Protein AF-A0A969Z6H2-F1 (afdb_monomer_lite)

Foldseek 3Di:
DDDVVVVLVVLCVVVPQPDDDDDLDDDDDDDPVVVVVSVVVVVVCLVPQQADEDEQQADPPPRNPPVVVVVLVVCLQVPRYAAAYAPPHPPCVVSQVSNCVRPVDGHDNDSSVSSVVNSVSSVVSVVVVVVVVVVVVVVVVVVVVVVD

pLDDT: mean 89.13, std 12.98, range [41.94, 98.69]

Structure (mmCIF, N/CA/C/O backbone):
data_AF-A0A969Z6H2-F1
#
_entry.id   AF-A0A969Z6H2-F1
#
loop_
_atom_site.group_PDB
_atom_site.id
_atom_site.type_symbol
_atom_site.label_atom_id
_atom_site.label_alt_id
_atom_site.label_comp_id
_atom_site.label_asym_id
_atom_site.label_entity_id
_atom_site.label_seq_id
_atom_site.pdbx_PDB_ins_code
_atom_site.Cartn_x
_atom_site.Cartn_y
_atom_site.Cartn_z
_atom_site.occupancy
_atom_site.B_iso_or_equiv
_atom_site.auth_seq_id
_atom_site.auth_comp_id
_atom_site.auth_asym_id
_atom_site.auth_atom_id
_atom_site.pdbx_PDB_model_num
ATOM 1 N N . MET A 1 1 ? 0.992 -15.837 -14.948 1.00 41.94 1 MET A N 1
ATOM 2 C CA . MET A 1 1 ? 1.528 -15.599 -13.588 1.00 41.94 1 MET A CA 1
ATOM 3 C C . MET A 1 1 ? 0.350 -15.176 -12.722 1.00 41.94 1 ME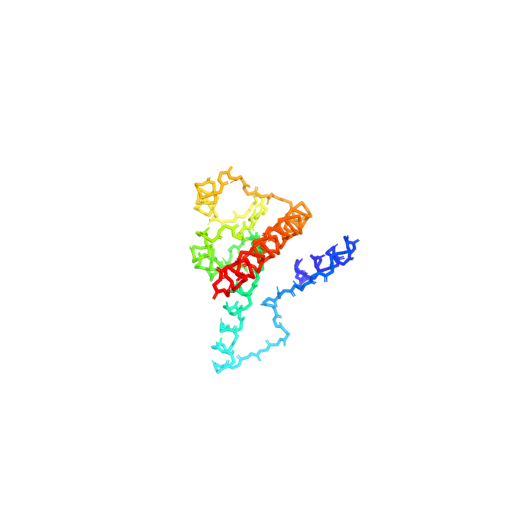T A C 1
ATOM 5 O O . MET A 1 1 ? -0.376 -14.295 -13.160 1.00 41.94 1 MET A O 1
ATOM 9 N N . LYS A 1 2 ? 0.072 -15.843 -11.593 1.00 59.84 2 LYS A N 1
ATOM 10 C CA . LYS A 1 2 ? -1.061 -15.475 -10.720 1.00 59.84 2 LYS A CA 1
ATOM 11 C C . LYS A 1 2 ? -0.660 -14.209 -9.951 1.00 59.84 2 LYS A C 1
ATOM 13 O O . LYS A 1 2 ? 0.431 -14.182 -9.387 1.00 59.84 2 LYS A O 1
ATOM 18 N N . SER A 1 3 ? -1.478 -13.157 -9.992 1.00 81.94 3 SER A N 1
ATOM 19 C CA . SER A 1 3 ? -1.190 -11.924 -9.250 1.00 81.94 3 SER A CA 1
ATOM 20 C C . SER A 1 3 ? -1.160 -12.206 -7.746 1.00 81.94 3 SER A C 1
ATOM 22 O O . SER A 1 3 ? -2.042 -12.897 -7.229 1.00 81.94 3 SER A O 1
ATOM 24 N N . TRP A 1 4 ? -0.185 -11.632 -7.032 1.00 88.25 4 TRP A N 1
ATOM 25 C CA . TRP A 1 4 ? -0.124 -11.669 -5.564 1.00 88.25 4 TRP A CA 1
ATOM 26 C C . TRP A 1 4 ? -1.386 -11.070 -4.924 1.00 88.25 4 TRP A C 1
ATOM 28 O O . TRP A 1 4 ? -1.723 -11.401 -3.789 1.00 88.25 4 TRP A O 1
ATOM 38 N N . ARG A 1 5 ? -2.124 -10.226 -5.660 1.00 89.06 5 ARG A N 1
ATOM 39 C CA . ARG A 1 5 ? -3.388 -9.643 -5.204 1.00 89.06 5 ARG A CA 1
ATOM 40 C C . ARG A 1 5 ? -4.482 -10.698 -5.046 1.00 89.06 5 ARG A C 1
ATOM 42 O O . ARG A 1 5 ? -5.230 -10.632 -4.079 1.00 89.06 5 ARG A O 1
ATOM 49 N N . ILE A 1 6 ? -4.535 -11.717 -5.909 1.00 88.62 6 ILE A N 1
ATOM 50 C CA . ILE A 1 6 ? -5.509 -12.816 -5.772 1.00 88.62 6 ILE A CA 1
ATOM 51 C C . ILE A 1 6 ? -5.240 -13.603 -4.485 1.00 88.62 6 ILE A C 1
ATOM 53 O O . ILE A 1 6 ? -6.160 -13.873 -3.715 1.00 88.62 6 ILE A O 1
ATOM 57 N N . GLU A 1 7 ? -3.971 -13.924 -4.225 1.00 90.31 7 GLU A N 1
ATOM 58 C CA . GLU A 1 7 ? -3.564 -14.574 -2.977 1.00 90.31 7 GLU A CA 1
ATOM 59 C C . GLU A 1 7 ? -3.904 -13.703 -1.754 1.00 90.31 7 GLU A C 1
ATOM 61 O O . GLU A 1 7 ? -4.437 -14.203 -0.762 1.00 90.31 7 GLU A O 1
ATOM 66 N N . ALA A 1 8 ? -3.661 -12.393 -1.834 1.00 93.38 8 ALA A N 1
ATOM 67 C CA . ALA A 1 8 ? -4.009 -11.456 -0.772 1.00 93.38 8 ALA A CA 1
ATOM 68 C C . ALA A 1 8 ? -5.519 -11.442 -0.479 1.00 93.38 8 ALA A C 1
ATOM 70 O O . ALA A 1 8 ? -5.906 -11.530 0.685 1.00 93.38 8 ALA A O 1
ATOM 71 N N . ILE A 1 9 ? -6.379 -11.416 -1.504 1.00 92.12 9 ILE A N 1
ATOM 72 C CA . ILE A 1 9 ? -7.843 -11.483 -1.338 1.00 92.12 9 ILE A CA 1
ATOM 73 C C . ILE A 1 9 ? -8.254 -12.774 -0.629 1.00 92.12 9 ILE A C 1
ATOM 75 O O . ILE A 1 9 ? -9.063 -12.739 0.299 1.00 92.12 9 ILE A O 1
ATOM 79 N N . GLU A 1 10 ? -7.715 -13.921 -1.054 1.00 92.75 10 GLU A N 1
ATOM 80 C CA . GLU A 1 10 ? -8.011 -15.215 -0.431 1.00 92.75 10 GLU A CA 1
ATOM 81 C C . GLU A 1 10 ? -7.641 -15.205 1.062 1.00 92.75 10 GLU A C 1
ATOM 83 O O . GLU A 1 10 ? -8.393 -15.718 1.893 1.00 92.75 10 GLU A O 1
ATOM 88 N N . LYS A 1 11 ? -6.513 -14.583 1.426 1.00 94.12 11 LYS A N 1
ATOM 89 C CA . LYS A 1 11 ? -6.074 -14.444 2.823 1.00 94.12 11 LYS A CA 1
ATOM 90 C C . LYS A 1 11 ? -6.947 -13.476 3.619 1.00 94.12 11 LYS A C 1
ATOM 92 O O . LYS A 1 11 ? -7.354 -13.828 4.720 1.00 94.12 11 LYS A O 1
ATOM 97 N N . ILE A 1 12 ? -7.287 -12.311 3.065 1.00 94.44 12 ILE A N 1
ATOM 98 C CA . ILE A 1 12 ? -8.193 -11.336 3.700 1.00 94.44 12 ILE A CA 1
ATOM 99 C C . ILE A 1 12 ? -9.547 -11.990 4.006 1.00 94.44 12 ILE A C 1
ATOM 101 O O . ILE A 1 12 ? -10.044 -11.886 5.128 1.00 94.44 12 ILE A O 1
ATOM 105 N N . LYS A 1 13 ? -10.100 -12.746 3.046 1.00 93.69 13 LYS A N 1
ATOM 106 C CA . LYS A 1 13 ? -11.342 -13.512 3.232 1.00 93.69 13 LYS A CA 1
ATOM 107 C C . LYS A 1 13 ? -11.224 -14.535 4.362 1.00 93.69 13 LYS A C 1
ATOM 109 O O . LYS A 1 13 ? -12.127 -14.633 5.183 1.00 93.69 13 LYS A O 1
ATOM 114 N N . LYS A 1 14 ? -10.110 -15.273 4.437 1.00 94.81 14 LYS A N 1
ATOM 115 C CA . LYS A 1 14 ? -9.859 -16.250 5.515 1.00 94.81 14 LYS A CA 1
ATOM 116 C C . LYS A 1 14 ? -9.700 -15.602 6.892 1.00 94.81 14 LYS A C 1
ATOM 118 O O . LYS A 1 14 ? -10.063 -16.223 7.883 1.00 94.81 14 LYS A O 1
ATOM 123 N N . ILE A 1 15 ? -9.155 -14.386 6.958 1.00 94.06 15 ILE A N 1
ATOM 124 C CA . ILE A 1 15 ? -9.041 -13.611 8.205 1.00 94.06 15 ILE A CA 1
ATOM 125 C C . ILE A 1 15 ? -10.423 -13.132 8.685 1.00 94.06 15 ILE A C 1
ATOM 127 O O . ILE A 1 15 ? -10.594 -12.882 9.875 1.00 94.06 15 ILE A O 1
ATOM 131 N N . GLY A 1 16 ? -11.413 -13.051 7.790 1.00 94.62 16 GLY A N 1
ATOM 132 C CA . GLY A 1 16 ? -12.767 -12.607 8.120 1.00 94.62 16 GLY A CA 1
ATOM 133 C C . GLY A 1 16 ? -12.912 -11.087 8.148 1.00 94.62 16 GLY A C 1
ATOM 134 O O . GLY A 1 16 ? -13.722 -10.573 8.909 1.00 94.62 16 GLY A O 1
ATOM 135 N N . PHE A 1 17 ? -12.118 -10.363 7.350 1.00 95.88 17 PHE A N 1
ATOM 136 C CA . PHE A 1 17 ? -12.309 -8.923 7.176 1.00 95.88 17 PHE A CA 1
ATOM 137 C C . PHE A 1 17 ? -13.654 -8.648 6.494 1.00 95.88 17 PHE A C 1
ATOM 139 O O . PHE A 1 17 ? -13.932 -9.197 5.428 1.00 95.88 17 PHE A O 1
ATOM 146 N N . ASP A 1 18 ? -14.467 -7.796 7.109 1.00 94.12 18 ASP A N 1
ATOM 147 C CA . ASP A 1 18 ? -15.825 -7.439 6.685 1.00 94.12 18 ASP A CA 1
ATOM 148 C C . ASP A 1 18 ? -15.904 -6.073 5.978 1.00 94.12 18 ASP A C 1
ATOM 150 O O . ASP A 1 18 ? -16.983 -5.639 5.574 1.00 94.12 18 ASP A O 1
ATOM 154 N N . GLY A 1 19 ? -14.763 -5.400 5.796 1.00 94.25 19 GLY A N 1
ATOM 155 C CA . GLY A 1 19 ? -14.660 -4.136 5.070 1.00 94.25 19 GLY A CA 1
ATOM 156 C C . GLY A 1 19 ? -14.562 -4.281 3.546 1.00 94.25 19 GLY A C 1
ATOM 157 O O . GLY A 1 19 ? -14.583 -5.373 2.975 1.00 94.25 19 GLY A O 1
ATOM 158 N N . ILE A 1 20 ? -14.415 -3.138 2.870 1.00 95.25 20 ILE A N 1
ATOM 159 C CA . ILE A 1 20 ? -14.259 -3.048 1.410 1.00 95.25 20 ILE A CA 1
ATOM 160 C C . ILE A 1 20 ? -12.770 -3.064 1.047 1.00 95.25 20 ILE A C 1
ATOM 162 O O . ILE A 1 20 ? -11.966 -2.366 1.665 1.00 95.25 20 ILE A O 1
ATOM 166 N N . VAL A 1 21 ? -12.404 -3.830 0.016 1.00 94.75 21 VAL A N 1
ATOM 167 C CA . VAL A 1 21 ? -11.043 -3.870 -0.542 1.00 94.75 21 VAL A CA 1
ATOM 168 C C . VAL A 1 21 ? -11.075 -3.358 -1.981 1.00 94.75 21 VAL A C 1
ATOM 170 O O . VAL A 1 21 ? -11.652 -4.005 -2.854 1.00 94.75 21 VAL A O 1
ATOM 173 N N . TYR A 1 22 ? -10.433 -2.217 -2.235 1.00 93.38 22 TYR A N 1
ATOM 174 C CA . TYR A 1 22 ? -10.236 -1.678 -3.584 1.00 93.38 22 TYR A CA 1
ATOM 175 C C . TYR A 1 22 ? -8.984 -2.288 -4.225 1.00 93.38 22 TYR A C 1
ATOM 177 O O . TYR A 1 22 ? -7.925 -2.332 -3.597 1.00 93.38 22 TYR A O 1
ATOM 185 N N . ILE A 1 23 ? -9.092 -2.766 -5.468 1.00 88.50 23 ILE A N 1
ATOM 186 C CA . ILE A 1 23 ? -8.008 -3.469 -6.169 1.00 88.50 23 ILE A CA 1
ATOM 187 C C . ILE A 1 23 ? -7.831 -2.866 -7.567 1.00 88.50 23 ILE A C 1
ATOM 189 O O . ILE A 1 23 ? -8.743 -2.998 -8.378 1.00 88.50 23 ILE A O 1
ATOM 193 N N . PRO A 1 24 ? -6.678 -2.243 -7.873 1.00 79.81 24 PRO A N 1
ATOM 194 C CA . PRO A 1 24 ? -6.434 -1.567 -9.151 1.00 79.81 24 PRO A CA 1
ATOM 195 C C . PRO A 1 24 ? -6.012 -2.533 -10.280 1.00 79.81 24 PRO A C 1
ATOM 197 O O . PRO A 1 24 ? -5.134 -2.227 -11.077 1.00 79.81 24 PRO A O 1
ATOM 200 N N . GLU A 1 25 ? -6.566 -3.749 -10.326 1.00 76.56 25 GLU A N 1
ATOM 201 C CA . GLU A 1 25 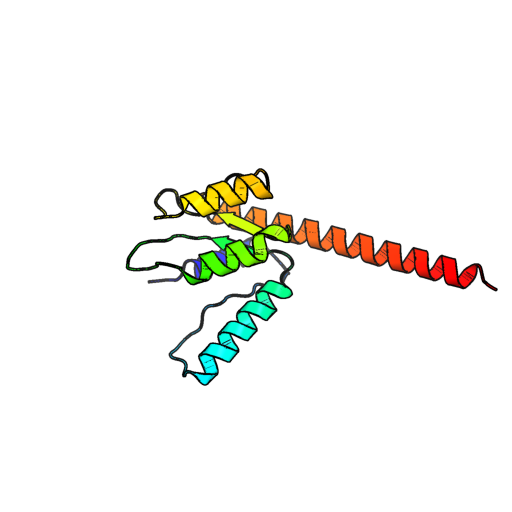? -6.320 -4.692 -11.429 1.00 76.56 25 GLU A CA 1
ATOM 202 C C . GLU A 1 25 ? -7.562 -4.817 -12.312 1.00 76.56 25 GLU A C 1
ATOM 204 O O . GLU A 1 25 ? -8.636 -5.162 -11.823 1.00 76.56 25 GLU A O 1
ATOM 209 N N . TYR A 1 26 ? -7.396 -4.601 -13.620 1.00 66.69 26 TYR A N 1
ATOM 210 C CA . TYR A 1 26 ? -8.401 -4.951 -14.624 1.00 66.69 26 TYR A CA 1
ATOM 211 C C . TYR A 1 26 ? -8.150 -6.323 -15.244 1.00 66.69 26 TYR A C 1
ATOM 213 O O . TYR A 1 26 ? -7.011 -6.766 -15.406 1.00 66.69 26 TYR A O 1
ATOM 221 N N . GLU A 1 27 ? -9.231 -6.924 -15.730 1.00 53.12 27 GLU A N 1
ATOM 222 C CA . GLU A 1 27 ? -9.186 -7.946 -16.770 1.00 53.12 27 GLU A CA 1
ATOM 223 C C . GLU A 1 27 ? -9.361 -7.268 -18.148 1.00 53.12 27 GLU A C 1
ATOM 225 O O . GLU A 1 27 ? -10.464 -6.854 -18.496 1.00 53.12 27 GLU A O 1
ATOM 230 N N . GLY A 1 28 ? -8.291 -7.128 -18.946 1.00 55.91 28 GLY A N 1
ATOM 231 C CA . GLY A 1 28 ? -8.384 -6.747 -20.373 1.00 55.91 28 GLY A CA 1
ATOM 232 C C . GLY A 1 28 ? -7.647 -5.470 -20.814 1.00 55.91 28 GLY A C 1
ATOM 233 O O . GLY A 1 28 ? -6.966 -4.814 -20.030 1.00 55.91 28 GLY A O 1
ATOM 234 N N . PHE A 1 29 ? -7.744 -5.151 -22.113 1.00 49.69 29 PHE A N 1
ATOM 235 C CA . PHE A 1 29 ? -7.113 -3.981 -22.749 1.00 49.69 29 PHE A CA 1
ATOM 236 C C . PHE A 1 29 ? -8.083 -2.793 -22.758 1.00 49.69 29 PHE A C 1
ATOM 238 O O . PHE A 1 29 ? -9.245 -2.960 -23.122 1.00 49.69 29 PHE A O 1
ATOM 245 N N . GLN A 1 30 ? -7.605 -1.602 -22.403 1.00 58.28 30 GLN A N 1
ATOM 246 C CA . GLN A 1 30 ? -8.425 -0.395 -22.275 1.00 58.28 30 GLN A CA 1
ATOM 247 C C . GLN A 1 30 ? -7.892 0.752 -23.145 1.00 58.28 30 GLN A C 1
ATOM 249 O O . GLN A 1 30 ? -6.680 0.915 -23.308 1.00 58.28 30 GLN A O 1
ATOM 254 N N . GLY A 1 31 ? -8.800 1.520 -23.755 1.00 60.25 31 GLY A N 1
ATOM 255 C CA . GLY A 1 31 ? -8.466 2.654 -24.620 1.00 60.25 31 GLY A CA 1
ATOM 256 C C . GLY A 1 31 ? -7.967 3.880 -23.838 1.00 60.25 31 GLY A C 1
ATOM 257 O O . GLY A 1 31 ? -7.947 3.908 -22.613 1.00 60.25 31 GLY A O 1
ATOM 258 N N . ARG A 1 32 ? -7.574 4.959 -24.533 1.00 61.12 32 ARG A N 1
ATOM 259 C CA . ARG A 1 32 ? -7.081 6.192 -23.870 1.00 61.12 32 ARG A CA 1
ATOM 260 C C . ARG A 1 32 ? -8.121 6.896 -22.985 1.00 61.12 32 ARG A C 1
ATOM 262 O O . ARG A 1 32 ? -7.733 7.480 -21.981 1.00 61.12 32 ARG A O 1
ATOM 269 N N . ALA A 1 33 ? -9.402 6.879 -23.359 1.00 61.84 33 ALA A N 1
ATOM 270 C CA . ALA A 1 33 ? -10.472 7.441 -22.526 1.00 61.84 33 ALA A CA 1
ATOM 271 C C . ALA A 1 33 ? -10.646 6.632 -21.229 1.00 61.84 33 ALA A C 1
ATOM 273 O O . ALA A 1 33 ? -10.822 7.202 -20.155 1.00 61.84 33 ALA A O 1
ATOM 274 N N . ASP A 1 34 ? -10.480 5.315 -21.326 1.00 72.94 34 ASP A N 1
ATOM 275 C CA . ASP A 1 34 ? -10.534 4.404 -20.188 1.00 72.94 34 ASP A CA 1
ATOM 276 C C . ASP A 1 34 ? -9.345 4.611 -19.236 1.00 72.94 34 ASP A C 1
ATOM 278 O O . ASP A 1 34 ? -9.516 4.516 -18.027 1.00 72.94 34 ASP A O 1
ATOM 282 N N . TYR A 1 35 ? -8.167 5.010 -19.741 1.00 79.00 35 TYR A N 1
ATOM 283 C CA . TYR A 1 35 ? -6.996 5.304 -18.900 1.00 79.00 35 TYR A CA 1
ATOM 284 C C . TYR A 1 35 ? -7.229 6.448 -17.899 1.00 79.00 35 TYR A C 1
ATOM 286 O O . TYR A 1 35 ? -6.868 6.325 -16.730 1.00 79.00 35 TYR A O 1
ATOM 294 N N . VAL A 1 36 ? -7.815 7.574 -18.330 1.00 84.94 36 VAL A N 1
ATOM 295 C CA . VAL A 1 36 ? -8.082 8.705 -17.416 1.00 84.94 36 VAL A CA 1
ATOM 296 C C . VAL A 1 36 ? -9.146 8.319 -16.396 1.00 84.94 36 VAL A C 1
ATOM 298 O O . VAL A 1 36 ? -8.978 8.597 -15.212 1.00 84.94 36 VAL A O 1
ATOM 301 N N . ASN A 1 37 ? -10.199 7.631 -16.842 1.00 86.06 37 ASN A N 1
ATOM 302 C CA . ASN A 1 37 ? -11.239 7.123 -15.952 1.00 86.06 37 ASN A CA 1
ATOM 303 C C . ASN A 1 37 ? -10.664 6.142 -14.921 1.00 86.06 37 ASN A C 1
ATOM 305 O O . ASN A 1 37 ? -11.000 6.238 -13.744 1.00 86.06 37 ASN A O 1
ATOM 309 N N . GLN A 1 38 ? -9.747 5.259 -15.328 1.00 84.81 38 GLN A N 1
ATOM 310 C CA . GLN A 1 38 ? -9.049 4.359 -14.412 1.00 84.81 38 GLN A CA 1
ATOM 311 C C . GLN A 1 38 ? -8.226 5.134 -13.387 1.00 84.81 38 GLN A C 1
ATOM 313 O O . GLN A 1 38 ? -8.370 4.884 -12.193 1.00 84.81 38 GLN A O 1
ATOM 318 N N . ALA A 1 39 ? -7.402 6.085 -13.827 1.00 87.12 39 ALA A N 1
ATOM 319 C CA . ALA A 1 39 ? -6.583 6.881 -12.917 1.00 87.12 39 ALA A CA 1
ATOM 320 C C . ALA A 1 39 ? -7.443 7.700 -11.934 1.00 87.12 39 ALA A C 1
ATOM 322 O O . ALA A 1 39 ? -7.081 7.862 -10.767 1.00 87.12 39 ALA A O 1
ATOM 323 N N . MET A 1 40 ? -8.597 8.206 -12.383 1.00 90.31 40 MET A N 1
ATOM 324 C CA . MET A 1 40 ? -9.561 8.880 -11.510 1.00 90.31 40 MET A CA 1
ATOM 325 C C . MET A 1 40 ? -10.169 7.919 -10.490 1.00 90.31 40 MET A C 1
ATOM 327 O O . MET A 1 40 ? -10.168 8.236 -9.304 1.00 90.31 40 MET A O 1
ATOM 331 N N . TRP A 1 41 ? -10.605 6.733 -10.918 1.00 91.44 41 TRP A N 1
ATOM 332 C CA . TRP A 1 41 ? -11.136 5.715 -10.014 1.00 91.44 41 TRP A CA 1
ATOM 333 C C . TRP A 1 41 ? -10.102 5.283 -8.964 1.00 91.44 41 TRP A C 1
ATOM 335 O O . TRP A 1 41 ? -10.430 5.193 -7.784 1.00 91.44 41 TRP A O 1
ATOM 345 N N . GLU A 1 42 ? -8.839 5.074 -9.356 1.00 90.69 42 GLU A N 1
ATOM 346 C CA . GLU A 1 42 ? -7.749 4.743 -8.423 1.00 90.69 42 GLU A CA 1
ATOM 347 C C . GLU A 1 42 ? -7.563 5.856 -7.395 1.00 90.69 42 GLU A C 1
ATOM 349 O O . GLU A 1 42 ? -7.460 5.601 -6.195 1.00 90.69 42 GLU A O 1
ATOM 354 N N . ARG A 1 43 ? -7.574 7.111 -7.852 1.00 92.44 43 ARG A N 1
ATOM 355 C CA . ARG A 1 43 ? -7.452 8.277 -6.981 1.00 92.44 43 ARG A CA 1
ATOM 356 C C . ARG A 1 43 ? -8.626 8.398 -6.011 1.00 92.44 43 ARG A C 1
ATOM 358 O O . ARG A 1 43 ? -8.389 8.697 -4.841 1.00 92.44 43 ARG A O 1
ATOM 365 N N . GLU A 1 44 ? -9.858 8.185 -6.461 1.00 94.88 44 GLU A N 1
ATOM 366 C CA . GLU A 1 44 ? -11.056 8.194 -5.611 1.00 94.88 44 GLU A CA 1
ATOM 367 C C . GLU A 1 44 ? -11.001 7.065 -4.579 1.00 94.88 44 GLU A C 1
ATOM 369 O O . GLU A 1 44 ? -11.129 7.323 -3.384 1.00 94.88 44 GLU A O 1
ATOM 374 N N . ALA A 1 45 ? -10.680 5.842 -5.005 1.00 94.94 45 ALA A N 1
ATOM 375 C CA . ALA A 1 45 ? -10.517 4.698 -4.114 1.00 94.94 45 ALA A CA 1
ATOM 376 C C . ALA A 1 45 ? -9.438 4.946 -3.048 1.00 94.94 45 ALA A C 1
ATOM 378 O O . ALA A 1 45 ? -9.670 4.715 -1.861 1.00 94.94 45 ALA A O 1
ATOM 379 N N . LEU A 1 46 ? -8.271 5.471 -3.441 1.00 95.19 46 LEU A N 1
ATOM 380 C CA . LEU A 1 46 ? -7.214 5.844 -2.500 1.00 95.19 46 LEU A CA 1
ATOM 381 C C . LEU A 1 46 ? -7.660 6.970 -1.565 1.00 95.19 46 LEU A C 1
ATOM 383 O O . LEU A 1 46 ? -7.274 6.958 -0.399 1.00 95.19 46 LEU A O 1
ATOM 387 N N . THR A 1 47 ? -8.458 7.928 -2.044 1.00 96.00 47 THR A N 1
ATOM 388 C CA . THR A 1 47 ? -8.990 9.037 -1.235 1.00 96.00 47 THR A CA 1
ATOM 389 C C . THR A 1 47 ? -9.914 8.525 -0.137 1.00 96.00 47 THR A C 1
ATOM 391 O O . THR A 1 47 ? -9.664 8.828 1.030 1.00 96.00 47 THR A O 1
ATOM 394 N N . GLU A 1 48 ? -10.888 7.690 -0.500 1.00 95.31 48 GLU A N 1
ATOM 395 C CA . GLU A 1 48 ? -11.912 7.152 0.404 1.00 95.31 48 GLU A CA 1
ATOM 396 C C . GLU A 1 48 ? -11.403 6.030 1.322 1.00 95.31 48 GLU A C 1
ATOM 398 O O . GLU A 1 48 ? -11.989 5.753 2.370 1.00 95.31 48 GLU A O 1
ATOM 403 N N . ALA A 1 49 ? -10.309 5.359 0.956 1.00 96.88 49 ALA A N 1
ATOM 404 C CA . ALA A 1 49 ? -9.761 4.273 1.757 1.00 96.88 49 ALA A CA 1
ATOM 405 C C . ALA A 1 49 ? -9.364 4.735 3.172 1.00 96.88 49 ALA A C 1
ATOM 407 O O . ALA A 1 49 ? -8.642 5.718 3.353 1.00 96.88 49 ALA A O 1
ATOM 408 N N . THR A 1 50 ? -9.771 3.957 4.184 1.00 97.56 50 THR A N 1
ATOM 409 C CA . THR A 1 50 ? -9.350 4.166 5.583 1.00 97.56 50 THR A CA 1
ATOM 410 C C . THR A 1 50 ? -7.870 3.838 5.785 1.00 97.56 50 THR A C 1
ATOM 412 O O . THR A 1 50 ? -7.208 4.488 6.587 1.00 97.56 50 THR A O 1
ATOM 415 N N . VAL A 1 51 ? -7.347 2.851 5.050 1.00 98.12 51 VAL A N 1
ATOM 416 C CA . VAL A 1 51 ? -5.929 2.465 5.010 1.00 98.12 51 VAL A CA 1
ATOM 417 C C . VAL A 1 51 ? -5.526 2.204 3.566 1.00 98.12 51 VAL A C 1
ATOM 419 O O . VAL A 1 51 ? -6.274 1.579 2.817 1.00 98.12 51 VAL A O 1
ATOM 422 N N . ILE A 1 52 ? -4.323 2.638 3.195 1.00 98.06 52 ILE A N 1
ATOM 423 C CA . ILE A 1 52 ? -3.685 2.297 1.925 1.00 98.06 52 ILE A CA 1
ATOM 424 C C . ILE A 1 52 ? -2.534 1.332 2.213 1.00 98.06 52 ILE A C 1
ATOM 426 O O . ILE A 1 52 ? -1.527 1.708 2.818 1.00 98.06 52 ILE A O 1
ATOM 430 N N . MET A 1 53 ? -2.681 0.084 1.767 1.00 97.81 53 MET A N 1
ATOM 431 C CA . MET A 1 53 ? -1.639 -0.936 1.872 1.00 97.81 53 MET A CA 1
ATOM 432 C C . MET A 1 53 ? -0.767 -0.945 0.615 1.00 97.81 53 MET A C 1
ATOM 434 O O . MET A 1 53 ? -1.221 -1.323 -0.464 1.00 97.81 53 MET A O 1
ATOM 438 N N . PHE A 1 54 ? 0.512 -0.615 0.773 1.00 97.62 54 PHE A N 1
ATOM 439 C CA . PHE A 1 54 ? 1.517 -0.771 -0.273 1.00 97.62 54 PHE A CA 1
ATOM 440 C C . PHE A 1 54 ? 2.312 -2.060 -0.059 1.00 97.62 54 PHE A C 1
ATOM 442 O O . PHE A 1 54 ? 3.092 -2.159 0.885 1.00 97.62 54 PHE A O 1
ATOM 449 N N . TRP A 1 55 ? 2.164 -3.021 -0.974 1.00 97.44 55 TRP A N 1
ATOM 450 C CA . TRP A 1 55 ? 3.102 -4.133 -1.146 1.00 97.44 55 TRP A CA 1
ATOM 451 C C . TRP A 1 55 ? 3.861 -3.944 -2.459 1.00 97.44 55 TRP A C 1
ATOM 453 O O . TRP A 1 55 ? 3.251 -3.967 -3.530 1.00 97.44 55 TRP A O 1
ATOM 463 N N . ILE A 1 56 ? 5.179 -3.728 -2.390 1.00 96.38 56 ILE A N 1
ATOM 464 C CA . ILE A 1 56 ? 5.990 -3.344 -3.559 1.00 96.38 56 ILE A CA 1
ATOM 465 C C . ILE A 1 56 ? 7.050 -4.416 -3.879 1.00 96.38 56 ILE A C 1
ATOM 467 O O . ILE A 1 56 ? 8.225 -4.246 -3.550 1.00 96.38 56 ILE A O 1
ATOM 471 N N . PRO A 1 57 ? 6.686 -5.520 -4.564 1.00 95.69 57 PRO A N 1
ATOM 472 C CA . PRO A 1 57 ? 7.620 -6.560 -4.999 1.00 95.69 57 PRO A CA 1
ATOM 473 C C . PRO A 1 57 ? 8.341 -6.167 -6.300 1.00 95.69 57 PRO A C 1
ATOM 475 O O . PRO A 1 57 ? 8.306 -6.890 -7.295 1.00 95.69 57 PRO A O 1
ATOM 478 N N . ARG A 1 58 ? 8.957 -4.977 -6.318 1.00 95.69 58 ARG A N 1
ATOM 479 C CA . ARG A 1 58 ? 9.538 -4.380 -7.530 1.00 95.69 58 ARG A CA 1
ATOM 480 C C . ARG A 1 58 ? 10.665 -5.244 -8.095 1.00 95.69 58 ARG A C 1
ATOM 482 O O . ARG A 1 58 ? 11.641 -5.522 -7.398 1.00 95.69 58 ARG A O 1
ATOM 489 N N . LYS A 1 59 ? 10.557 -5.558 -9.388 1.00 95.88 59 LYS A N 1
ATOM 490 C CA . LYS A 1 59 ? 11.576 -6.247 -10.194 1.00 95.88 59 LYS A CA 1
ATOM 491 C C . LYS A 1 59 ? 11.727 -5.552 -11.534 1.00 95.88 59 LYS A C 1
ATOM 493 O O . LYS A 1 59 ? 10.729 -5.353 -12.217 1.00 95.88 59 LYS A O 1
ATOM 498 N N . ILE A 1 60 ? 12.932 -5.174 -11.936 1.00 93.75 60 ILE A N 1
ATOM 499 C CA . ILE A 1 60 ? 13.154 -4.448 -13.193 1.00 93.75 60 ILE A CA 1
ATOM 500 C C . ILE A 1 60 ? 13.775 -5.413 -14.214 1.00 93.75 60 ILE A C 1
ATOM 502 O O . ILE A 1 60 ? 14.736 -6.102 -13.884 1.00 93.75 60 ILE A O 1
ATOM 506 N N . PRO A 1 61 ? 13.245 -5.500 -15.451 1.00 93.88 61 PRO A N 1
ATOM 507 C CA . PRO A 1 61 ? 12.222 -4.635 -16.056 1.00 93.88 61 PRO A CA 1
ATOM 508 C C . PRO A 1 61 ? 10.768 -5.116 -15.895 1.00 93.88 61 PRO A C 1
ATOM 510 O O . PRO A 1 61 ? 9.857 -4.420 -16.328 1.00 93.88 61 PRO A O 1
ATOM 513 N N . ASN A 1 62 ? 10.532 -6.283 -15.292 1.00 89.12 62 ASN A N 1
ATOM 514 C CA . ASN A 1 62 ? 9.252 -6.998 -15.415 1.00 89.12 62 ASN A CA 1
ATOM 515 C C . ASN A 1 62 ? 8.078 -6.375 -14.630 1.00 89.12 62 ASN A C 1
ATOM 517 O O . ASN A 1 62 ? 6.931 -6.473 -15.050 1.00 89.12 62 ASN A O 1
ATOM 521 N N . MET A 1 63 ? 8.348 -5.760 -13.481 1.00 89.38 63 MET A N 1
ATOM 522 C CA . MET A 1 63 ? 7.373 -5.122 -12.593 1.00 89.38 63 MET A CA 1
ATOM 523 C C . MET A 1 63 ? 7.986 -3.856 -11.965 1.00 89.38 63 MET A C 1
ATOM 525 O O . MET A 1 63 ? 8.343 -3.847 -10.782 1.00 89.38 63 MET A O 1
ATOM 529 N N . PRO A 1 64 ? 8.146 -2.772 -12.747 1.00 91.56 64 PRO A N 1
ATOM 530 C CA . PRO A 1 64 ? 8.831 -1.568 -12.291 1.00 91.56 64 PRO A CA 1
ATOM 531 C C . PRO A 1 64 ? 8.011 -0.743 -11.290 1.00 91.56 64 PRO A C 1
ATOM 533 O O . PRO A 1 64 ? 8.601 -0.069 -10.451 1.00 91.56 64 PRO A O 1
ATOM 536 N N . ALA A 1 65 ? 6.673 -0.796 -11.343 1.00 91.06 65 ALA A N 1
ATOM 537 C CA . ALA A 1 65 ? 5.774 -0.100 -10.411 1.00 91.06 65 ALA A CA 1
ATOM 538 C C . ALA A 1 65 ? 6.170 1.377 -10.169 1.00 91.06 65 ALA A C 1
ATOM 540 O O . ALA A 1 65 ? 6.390 1.803 -9.032 1.00 91.06 65 ALA A O 1
ATOM 541 N N . PHE A 1 66 ? 6.359 2.146 -11.250 1.00 93.56 66 PHE A N 1
ATOM 542 C CA . PHE A 1 66 ? 6.830 3.533 -11.160 1.00 93.56 66 PHE A CA 1
ATOM 543 C C . PHE A 1 66 ? 5.750 4.508 -10.687 1.00 93.56 66 PHE A C 1
ATOM 545 O O . PHE A 1 66 ? 6.065 5.409 -9.913 1.00 93.56 66 PHE A O 1
ATOM 552 N N . THR A 1 67 ? 4.493 4.309 -11.092 1.00 91.12 67 THR A N 1
ATOM 553 C CA . THR A 1 67 ? 3.345 5.107 -10.625 1.00 91.12 67 THR A CA 1
ATOM 554 C C . THR A 1 67 ? 3.198 5.035 -9.107 1.00 91.12 67 THR A C 1
ATOM 556 O O . THR A 1 67 ? 3.013 6.063 -8.461 1.00 91.12 67 THR A O 1
ATOM 559 N N . THR A 1 68 ? 3.455 3.862 -8.522 1.00 93.31 68 THR A N 1
ATOM 560 C CA . THR A 1 68 ? 3.454 3.642 -7.071 1.00 93.31 68 THR A CA 1
ATOM 561 C C . THR A 1 68 ? 4.402 4.576 -6.316 1.00 93.31 68 THR A C 1
ATOM 563 O O . THR A 1 68 ? 4.097 4.946 -5.191 1.00 93.31 68 THR A O 1
ATOM 566 N N . ASN A 1 69 ? 5.522 5.025 -6.904 1.00 96.06 69 ASN A N 1
ATOM 567 C CA . ASN A 1 69 ? 6.388 6.016 -6.244 1.00 96.06 69 ASN A CA 1
ATOM 568 C C . ASN A 1 69 ? 5.667 7.356 -6.040 1.00 96.06 69 ASN A C 1
ATOM 570 O O . ASN A 1 69 ? 5.828 7.992 -5.000 1.00 96.06 69 ASN A O 1
ATOM 574 N N . VAL A 1 70 ? 4.890 7.779 -7.041 1.00 95.81 70 VAL A N 1
ATOM 575 C CA . VAL A 1 70 ? 4.130 9.032 -7.004 1.00 95.81 70 VAL A CA 1
ATOM 576 C C . VAL A 1 70 ? 2.991 8.912 -5.999 1.00 95.81 70 VAL A C 1
ATOM 578 O O . VAL A 1 70 ? 2.836 9.790 -5.160 1.00 95.81 70 VAL A O 1
ATOM 581 N N . GLU A 1 71 ? 2.241 7.810 -6.030 1.00 95.38 71 GLU A N 1
ATOM 582 C CA . GLU A 1 71 ? 1.142 7.557 -5.089 1.00 95.38 71 GLU A CA 1
ATOM 583 C C . GLU A 1 71 ? 1.637 7.475 -3.644 1.00 95.38 71 GLU A C 1
ATOM 585 O O . GLU A 1 71 ? 1.059 8.100 -2.757 1.00 95.38 71 GLU A O 1
ATOM 590 N N . PHE A 1 72 ? 2.734 6.750 -3.411 1.00 97.25 72 PHE A N 1
ATOM 591 C CA . PHE A 1 72 ? 3.344 6.627 -2.093 1.00 97.25 72 PHE A CA 1
ATOM 592 C C . PHE A 1 72 ? 3.724 8.001 -1.537 1.00 97.25 72 PHE A C 1
ATOM 594 O O . PHE A 1 72 ? 3.309 8.354 -0.437 1.00 97.25 72 PHE A O 1
ATOM 601 N N . GLY A 1 73 ? 4.451 8.806 -2.322 1.00 97.19 73 GLY A N 1
ATOM 602 C CA . GLY A 1 73 ? 4.832 10.163 -1.927 1.00 97.19 73 GLY A CA 1
ATOM 603 C C . GLY A 1 73 ? 3.632 11.096 -1.744 1.00 97.19 73 GLY A C 1
ATOM 604 O O . GLY A 1 73 ? 3.608 11.884 -0.804 1.00 97.19 73 GLY A O 1
ATOM 605 N N . TYR A 1 74 ? 2.608 10.983 -2.593 1.00 97.38 74 TYR A N 1
ATOM 606 C CA . TYR A 1 74 ? 1.396 11.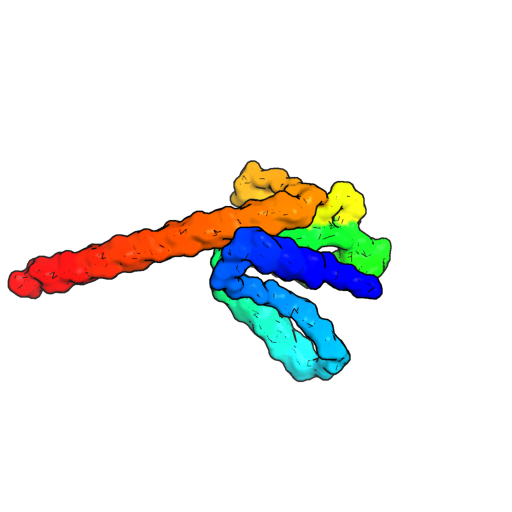793 -2.493 1.00 97.38 74 TYR A CA 1
ATOM 607 C C . TYR A 1 74 ? 0.632 11.516 -1.194 1.00 97.38 74 TYR A C 1
ATOM 609 O O . TYR A 1 74 ? 0.173 12.452 -0.548 1.00 97.38 74 TYR A O 1
ATOM 617 N N . TRP A 1 75 ? 0.518 10.252 -0.778 1.00 97.88 75 TRP A N 1
ATOM 618 C CA . TRP A 1 75 ? -0.297 9.857 0.376 1.00 97.88 75 TRP A CA 1
ATOM 619 C C . TRP A 1 75 ? 0.466 9.778 1.705 1.00 97.88 75 TRP A C 1
ATOM 621 O O . TRP A 1 75 ? -0.173 9.637 2.749 1.00 97.88 75 TRP A O 1
ATOM 631 N N . ILE A 1 76 ? 1.799 9.889 1.706 1.00 97.38 76 ILE A N 1
ATOM 632 C CA . ILE A 1 76 ? 2.634 9.626 2.892 1.00 97.38 76 ILE A CA 1
ATOM 633 C C . ILE A 1 76 ? 2.226 10.431 4.129 1.00 97.38 76 ILE A C 1
ATOM 635 O O . ILE A 1 76 ? 2.158 9.880 5.222 1.00 97.38 76 ILE A O 1
ATOM 639 N N . HIS A 1 77 ? 1.832 11.687 3.941 1.00 95.94 77 HIS A N 1
ATOM 640 C CA . HIS A 1 77 ? 1.486 12.626 5.008 1.00 95.94 77 HIS A CA 1
ATOM 641 C C . HIS A 1 77 ? 0.152 12.330 5.718 1.00 95.94 77 HIS A C 1
ATOM 643 O O . HIS A 1 77 ? -0.169 12.953 6.725 1.00 95.94 77 HIS A O 1
ATOM 649 N N . THR A 1 78 ? -0.672 11.428 5.182 1.00 96.12 78 THR A N 1
ATOM 650 C CA . THR A 1 78 ? -2.059 11.251 5.652 1.00 96.12 78 THR A CA 1
ATOM 651 C C . THR A 1 78 ? -2.204 10.361 6.884 1.00 96.12 78 THR A C 1
ATOM 653 O O . THR A 1 78 ? -3.288 10.286 7.457 1.00 96.12 78 THR A O 1
ATOM 656 N N . GLY A 1 79 ? -1.152 9.642 7.276 1.00 95.56 79 GLY A N 1
ATOM 657 C CA . GLY A 1 79 ? -1.198 8.679 8.379 1.00 95.56 79 GLY A CA 1
ATOM 658 C C . GLY A 1 79 ? -1.938 7.372 8.062 1.00 95.56 79 GLY A C 1
ATOM 659 O O . GLY A 1 79 ? -1.974 6.487 8.915 1.00 95.56 79 GLY A O 1
ATOM 660 N N . LYS A 1 80 ? -2.503 7.211 6.853 1.00 96.94 80 LYS A N 1
ATOM 661 C CA . LYS A 1 80 ? -3.244 6.000 6.452 1.00 96.94 80 LYS A CA 1
ATOM 662 C C . LYS A 1 80 ? -2.404 4.957 5.714 1.00 96.94 80 LYS A C 1
ATOM 664 O O . LYS A 1 80 ? -2.943 3.928 5.314 1.00 96.94 80 LYS A O 1
ATOM 669 N N . ILE A 1 81 ? -1.110 5.206 5.495 1.00 98.19 81 ILE A N 1
ATOM 670 C CA . ILE A 1 81 ? -0.237 4.253 4.799 1.00 98.19 81 ILE A CA 1
ATOM 671 C C . ILE A 1 81 ? 0.230 3.147 5.743 1.00 98.19 81 ILE A C 1
ATOM 673 O O . ILE A 1 81 ? 0.675 3.392 6.865 1.00 98.19 81 ILE A O 1
ATOM 677 N N . ILE A 1 82 ? 0.229 1.925 5.217 1.00 98.50 82 ILE A N 1
ATOM 678 C CA . ILE A 1 82 ? 1.052 0.828 5.710 1.00 98.50 82 ILE A CA 1
ATOM 679 C C . ILE A 1 82 ? 1.837 0.218 4.547 1.00 98.50 82 ILE A C 1
ATOM 681 O O . ILE A 1 82 ? 1.314 0.045 3.445 1.00 98.50 82 ILE A O 1
ATOM 685 N N . TYR A 1 83 ? 3.114 -0.070 4.781 1.00 98.69 83 TYR A N 1
ATOM 686 C CA . TYR A 1 83 ? 4.065 -0.379 3.720 1.00 98.69 83 TYR A CA 1
ATOM 687 C C . TYR A 1 83 ? 4.862 -1.654 3.993 1.00 98.69 83 TYR A C 1
ATOM 689 O O . TYR A 1 83 ? 5.339 -1.900 5.104 1.00 98.69 83 TYR A O 1
ATOM 697 N N . GLY A 1 84 ? 5.033 -2.445 2.937 1.00 98.44 84 GLY A N 1
ATOM 698 C CA . GLY A 1 84 ? 5.929 -3.582 2.897 1.00 98.44 84 GLY A CA 1
ATOM 699 C C . GLY A 1 84 ? 6.469 -3.885 1.501 1.00 98.44 84 GLY A C 1
ATOM 700 O O . GLY A 1 84 ? 5.953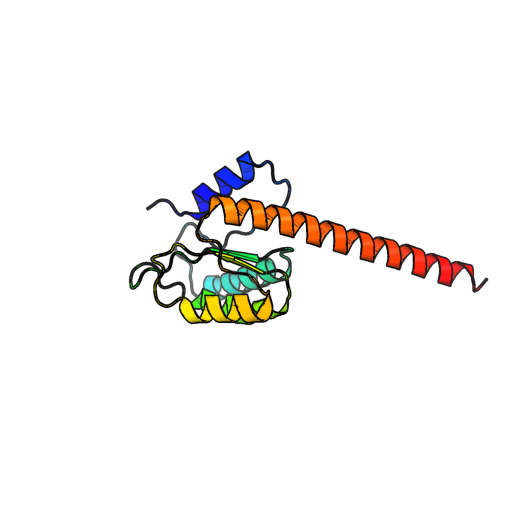 -3.431 0.475 1.00 98.44 84 GLY A O 1
ATOM 701 N N . ARG A 1 85 ? 7.538 -4.674 1.471 1.00 98.19 85 ARG A N 1
ATOM 702 C CA . ARG A 1 85 ? 8.208 -5.152 0.255 1.00 98.19 85 ARG A CA 1
ATOM 703 C C . ARG A 1 85 ? 9.029 -6.403 0.570 1.00 98.19 85 ARG A C 1
ATOM 705 O O . ARG A 1 85 ? 9.493 -6.524 1.696 1.00 98.19 85 ARG A O 1
ATOM 712 N N . PRO A 1 86 ? 9.270 -7.316 -0.380 1.00 97.50 86 PRO A N 1
ATOM 713 C CA . PRO A 1 86 ? 10.205 -8.416 -0.167 1.00 97.50 86 PRO A CA 1
ATOM 714 C C . PRO A 1 86 ? 11.654 -7.908 -0.069 1.00 97.50 86 PRO A C 1
ATOM 716 O O . PRO A 1 86 ? 11.980 -6.820 -0.548 1.00 97.50 86 PRO A O 1
ATOM 719 N N . ASP A 1 87 ? 12.540 -8.688 0.554 1.00 97.62 87 ASP A N 1
ATOM 720 C CA . ASP A 1 87 ? 13.936 -8.284 0.808 1.00 97.62 87 ASP A CA 1
ATOM 721 C C . ASP A 1 87 ? 14.786 -8.056 -0.440 1.00 97.62 87 ASP A C 1
ATOM 723 O O . ASP A 1 87 ? 15.767 -7.315 -0.417 1.00 97.62 87 ASP A O 1
ATOM 727 N N . ASP A 1 88 ? 14.359 -8.626 -1.555 1.00 96.62 88 ASP A N 1
ATOM 728 C CA . ASP A 1 88 ? 15.013 -8.539 -2.847 1.00 96.62 88 ASP A CA 1
ATOM 729 C C . ASP A 1 88 ? 14.374 -7.491 -3.781 1.00 96.62 88 ASP A C 1
ATOM 731 O O . ASP A 1 88 ? 14.658 -7.491 -4.985 1.00 96.62 88 ASP A O 1
ATOM 735 N N . ALA A 1 89 ? 13.503 -6.615 -3.264 1.00 97.56 89 ALA A N 1
ATOM 736 C CA . ALA A 1 89 ? 12.873 -5.563 -4.054 1.00 97.56 89 ALA A CA 1
ATOM 737 C C . ALA A 1 89 ? 13.898 -4.511 -4.513 1.00 97.56 89 ALA A C 1
ATOM 739 O O . ALA A 1 89 ? 14.690 -3.967 -3.738 1.00 97.56 89 ALA A O 1
ATOM 740 N N . GLU A 1 90 ? 13.868 -4.180 -5.801 1.00 97.88 90 GLU A N 1
ATOM 741 C CA . GLU A 1 90 ? 14.875 -3.312 -6.411 1.00 97.88 90 GLU A CA 1
ATOM 742 C C . GLU A 1 90 ? 14.563 -1.822 -6.230 1.00 97.88 90 GLU A C 1
ATOM 744 O O . GLU A 1 90 ? 13.416 -1.406 -6.302 1.00 97.88 90 GLU A O 1
ATOM 749 N N . LYS A 1 91 ? 15.586 -0.968 -6.074 1.00 96.94 91 LYS A N 1
ATOM 750 C CA . LYS A 1 91 ? 15.441 0.509 -6.075 1.00 96.94 91 LYS A CA 1
ATOM 751 C C . LYS A 1 91 ? 14.385 1.050 -5.089 1.00 96.94 91 LYS A C 1
ATOM 753 O O . LYS A 1 91 ? 13.695 2.018 -5.402 1.00 96.94 91 LYS A O 1
ATOM 758 N N . ILE A 1 92 ? 14.266 0.450 -3.904 1.00 97.50 92 ILE A N 1
ATOM 759 C CA . ILE A 1 92 ? 13.224 0.818 -2.927 1.00 97.50 92 ILE A CA 1
ATOM 760 C C . ILE A 1 92 ? 13.722 1.720 -1.787 1.00 97.50 92 ILE A C 1
ATOM 762 O O . ILE A 1 92 ? 12.910 2.288 -1.069 1.00 97.50 92 ILE A O 1
ATOM 766 N N . LYS A 1 93 ? 15.046 1.873 -1.605 1.00 97.62 93 LYS A N 1
ATOM 767 C CA . LYS A 1 93 ? 15.657 2.459 -0.386 1.00 97.62 93 LYS A CA 1
ATOM 768 C C . LYS A 1 93 ? 15.090 3.822 0.026 1.00 97.62 93 LYS A C 1
ATOM 770 O O . LYS A 1 93 ? 15.034 4.123 1.211 1.00 97.62 93 LYS A O 1
ATOM 775 N N . TYR A 1 94 ? 14.686 4.638 -0.944 1.00 97.75 94 TYR A N 1
ATOM 776 C CA . TYR A 1 94 ? 14.083 5.939 -0.666 1.00 97.75 94 TYR A CA 1
ATOM 777 C C . TYR A 1 94 ? 12.702 5.817 -0.001 1.00 97.75 94 TYR A C 1
ATOM 779 O O . TYR A 1 94 ? 12.404 6.580 0.909 1.00 97.75 94 TYR A O 1
ATOM 787 N N . LEU A 1 95 ? 11.887 4.837 -0.407 1.00 98.19 95 LEU A N 1
ATOM 788 C CA . LEU A 1 95 ? 10.575 4.577 0.194 1.00 98.19 95 LEU A CA 1
ATOM 789 C C . LEU A 1 95 ? 10.733 4.066 1.632 1.00 98.19 95 LEU A C 1
ATOM 791 O O . LEU A 1 95 ? 10.014 4.533 2.507 1.00 98.19 95 LEU A O 1
ATOM 795 N N . ASP A 1 96 ? 11.707 3.185 1.892 1.00 98.50 96 ASP A N 1
ATOM 796 C CA . ASP A 1 96 ? 12.036 2.730 3.255 1.00 98.50 96 ASP A CA 1
ATOM 797 C C . ASP A 1 96 ? 12.431 3.900 4.160 1.00 98.50 96 ASP A C 1
ATOM 799 O O . ASP A 1 96 ? 11.883 4.058 5.250 1.00 98.50 96 ASP A O 1
ATOM 803 N N . TRP A 1 97 ? 13.360 4.743 3.696 1.00 98.56 97 TRP A N 1
ATOM 804 C CA . TRP A 1 97 ? 13.791 5.923 4.442 1.00 98.56 97 TRP A CA 1
ATOM 805 C C . TRP A 1 97 ? 12.623 6.871 4.728 1.00 98.56 97 TRP A C 1
ATOM 807 O O . TRP A 1 97 ? 12.459 7.301 5.868 1.00 98.56 97 TRP A O 1
ATOM 817 N N . LEU A 1 98 ? 11.796 7.162 3.722 1.00 98.44 98 LEU A N 1
ATOM 818 C CA . LEU A 1 98 ? 10.671 8.079 3.868 1.00 98.44 98 LEU A CA 1
ATOM 819 C C . LEU A 1 98 ? 9.592 7.512 4.803 1.00 98.44 98 LEU A C 1
ATOM 821 O O . LEU A 1 98 ? 9.079 8.233 5.652 1.00 98.44 98 LEU A O 1
ATOM 825 N N . TYR A 1 99 ? 9.286 6.214 4.712 1.00 98.50 99 TYR A N 1
ATOM 8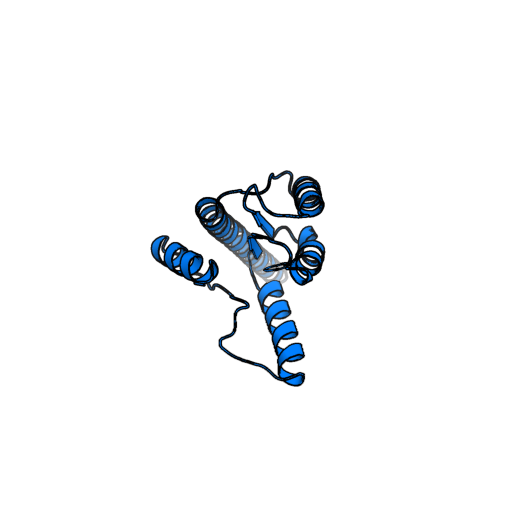26 C CA . TYR A 1 99 ? 8.349 5.559 5.627 1.00 98.50 99 TYR A CA 1
ATOM 827 C C . TYR A 1 99 ? 8.841 5.608 7.072 1.00 98.50 99 TYR A C 1
ATOM 829 O O . TYR A 1 99 ? 8.082 5.941 7.981 1.00 98.50 99 TYR A O 1
ATOM 837 N N . LYS A 1 100 ? 10.133 5.341 7.285 1.00 98.44 100 LYS A N 1
ATOM 838 C CA . LYS A 1 100 ? 10.749 5.446 8.605 1.00 98.44 100 LYS A CA 1
ATOM 839 C C . LYS A 1 100 ? 10.716 6.873 9.141 1.00 98.44 100 LYS A C 1
ATOM 841 O O . LYS A 1 100 ? 10.449 7.053 10.324 1.00 98.44 100 LYS A O 1
ATOM 846 N N . LEU A 1 101 ? 10.971 7.866 8.291 1.00 98.06 101 LEU A N 1
ATOM 847 C CA . LEU A 1 101 ? 10.934 9.276 8.670 1.00 98.06 101 LEU A CA 1
ATOM 848 C C . LEU A 1 101 ? 9.528 9.710 9.112 1.00 98.06 101 LEU A C 1
ATOM 850 O O . LEU A 1 101 ? 9.385 10.294 10.180 1.00 98.06 101 LEU A O 1
ATOM 854 N N . GLU A 1 102 ? 8.507 9.396 8.315 1.00 97.94 102 GLU A N 1
ATOM 855 C CA . GLU A 1 102 ? 7.138 9.894 8.516 1.00 97.94 102 GLU A CA 1
ATOM 856 C C . GLU A 1 102 ? 6.340 9.069 9.542 1.00 97.94 102 GLU A C 1
ATOM 858 O O . GLU A 1 102 ? 5.505 9.609 10.264 1.00 97.94 102 GLU A O 1
ATOM 863 N N . TYR A 1 103 ? 6.594 7.758 9.638 1.00 97.56 103 TYR A N 1
ATOM 864 C CA . TYR A 1 103 ? 5.824 6.844 10.496 1.00 97.56 103 TYR A CA 1
ATOM 865 C C . TYR A 1 103 ? 6.625 6.272 11.669 1.00 97.56 103 TYR A C 1
ATOM 867 O O . TYR A 1 103 ? 6.033 5.636 12.542 1.00 97.56 103 TYR A O 1
ATOM 875 N N . GLY A 1 104 ? 7.954 6.421 11.691 1.00 97.81 104 GLY A N 1
ATOM 876 C CA . GLY A 1 104 ? 8.810 5.760 12.683 1.00 97.81 104 GLY A CA 1
ATOM 877 C C . GLY A 1 104 ? 8.813 4.230 12.570 1.00 97.81 104 GLY A C 1
ATOM 878 O O . GLY A 1 104 ? 9.129 3.547 13.543 1.00 97.81 104 GLY A O 1
ATOM 879 N N . LYS A 1 105 ? 8.420 3.680 11.412 1.00 97.69 105 LYS A N 1
ATOM 880 C CA . LYS A 1 105 ? 8.248 2.238 11.174 1.00 97.69 105 LYS A CA 1
ATOM 881 C C . LYS A 1 105 ? 9.205 1.731 10.100 1.00 97.69 105 LYS A C 1
ATOM 883 O O . LYS A 1 105 ? 9.508 2.433 9.141 1.00 97.69 105 LYS A O 1
ATOM 888 N N . GLU A 1 106 ? 9.627 0.481 10.243 1.00 98.12 106 GLU A N 1
ATOM 889 C CA . GLU A 1 106 ? 10.340 -0.253 9.194 1.00 98.12 106 GLU A CA 1
ATOM 890 C C . GLU A 1 106 ? 9.337 -0.923 8.233 1.00 98.12 106 GLU A C 1
ATOM 892 O O . GLU A 1 106 ? 8.221 -1.258 8.654 1.00 98.12 106 GLU A O 1
ATOM 897 N N . PRO A 1 107 ? 9.692 -1.129 6.951 1.00 98.25 107 PRO A N 1
ATOM 898 C CA . PRO A 1 107 ? 8.852 -1.868 6.010 1.00 98.25 107 PRO A CA 1
ATOM 899 C C . PRO A 1 107 ? 8.636 -3.315 6.464 1.00 98.25 107 PRO A C 1
ATOM 901 O O . PRO A 1 107 ? 9.562 -3.994 6.906 1.00 98.25 107 PRO A O 1
ATOM 904 N N . ILE A 1 108 ? 7.419 -3.827 6.283 1.00 98.62 108 ILE A N 1
ATOM 905 C CA . ILE A 1 108 ? 7.116 -5.236 6.553 1.00 98.62 108 ILE A CA 1
ATOM 906 C C . ILE A 1 108 ? 7.571 -6.089 5.362 1.00 98.62 108 ILE A C 1
ATOM 908 O O . ILE A 1 108 ? 7.160 -5.843 4.230 1.00 98.62 108 ILE A O 1
ATOM 912 N N . ASN A 1 109 ? 8.383 -7.122 5.597 1.00 98.19 109 ASN A N 1
ATOM 913 C CA . ASN A 1 109 ? 8.927 -7.968 4.524 1.00 98.19 109 ASN A CA 1
ATOM 914 C C . ASN A 1 109 ? 8.108 -9.229 4.203 1.00 98.19 109 ASN A C 1
ATOM 916 O O . ASN A 1 109 ? 8.495 -10.038 3.360 1.00 98.19 109 ASN A O 1
ATOM 920 N N . ASN A 1 110 ? 6.956 -9.391 4.851 1.00 97.50 110 ASN A N 1
ATOM 921 C CA . ASN A 1 110 ? 6.084 -10.547 4.710 1.00 97.50 110 ASN A CA 1
ATOM 922 C C . ASN A 1 110 ? 4.652 -10.102 4.385 1.00 97.50 110 ASN A C 1
ATOM 924 O O . ASN A 1 110 ? 4.043 -9.361 5.156 1.00 97.50 110 ASN A O 1
ATOM 928 N N . LEU A 1 111 ? 4.107 -10.579 3.262 1.00 96.19 111 LEU A N 1
ATOM 929 C CA . LEU A 1 111 ? 2.771 -10.192 2.800 1.00 96.19 111 LEU A CA 1
ATOM 930 C C . LEU A 1 111 ? 1.676 -10.544 3.821 1.00 96.19 111 LEU A C 1
ATOM 932 O O . LEU A 1 111 ? 0.778 -9.739 4.049 1.00 96.19 111 LEU A O 1
ATOM 936 N N . ASP A 1 112 ? 1.762 -11.699 4.482 1.00 96.56 112 ASP A N 1
ATOM 937 C CA . ASP A 1 112 ? 0.742 -12.143 5.443 1.00 96.56 112 ASP A CA 1
ATOM 938 C C . ASP A 1 112 ? 0.713 -11.254 6.683 1.00 96.56 112 ASP A C 1
ATOM 940 O O . ASP A 1 112 ? -0.359 -10.904 7.181 1.00 96.56 112 ASP A O 1
ATOM 944 N N . LEU A 1 113 ? 1.891 -10.872 7.174 1.00 97.88 113 LEU A N 1
ATOM 945 C CA . LEU A 1 113 ? 2.013 -9.930 8.276 1.00 97.88 113 LEU A CA 1
ATOM 946 C C . LEU A 1 113 ? 1.518 -8.542 7.862 1.00 97.88 113 LEU A C 1
ATOM 948 O O . LEU A 1 113 ? 0.753 -7.932 8.604 1.00 97.88 113 LEU A O 1
ATOM 952 N N . LEU A 1 114 ? 1.881 -8.074 6.665 1.00 98.31 114 LEU A N 1
ATOM 953 C CA . LEU A 1 114 ? 1.420 -6.786 6.149 1.00 98.31 114 LEU A CA 1
ATOM 954 C C . LEU A 1 114 ? -0.111 -6.739 6.059 1.00 98.31 114 LEU A C 1
ATOM 956 O O . LEU A 1 114 ? -0.711 -5.757 6.489 1.00 98.31 114 LEU A O 1
ATOM 960 N N . LEU A 1 115 ? -0.754 -7.799 5.562 1.00 97.75 115 LEU A N 1
ATOM 961 C CA . LEU A 1 115 ? -2.215 -7.895 5.473 1.00 97.75 115 LEU A CA 1
ATOM 962 C C . LEU A 1 115 ? -2.881 -7.821 6.850 1.00 97.75 115 LEU A C 1
ATOM 964 O O . LEU A 1 115 ? -3.829 -7.058 7.037 1.00 97.75 115 LEU A O 1
ATOM 968 N N . LYS A 1 116 ? -2.367 -8.576 7.828 1.00 97.81 116 LYS A N 1
ATOM 969 C CA . LYS A 1 116 ? -2.882 -8.557 9.206 1.00 97.81 116 LYS A CA 1
ATOM 970 C C . LYS A 1 116 ? -2.755 -7.172 9.836 1.00 97.81 116 LYS A C 1
ATOM 972 O O . LYS A 1 116 ? -3.726 -6.667 10.395 1.00 97.81 116 LYS A O 1
ATOM 977 N N . GLU A 1 117 ? -1.592 -6.541 9.702 1.00 98.19 117 GLU A N 1
ATOM 978 C CA . GLU A 1 117 ? -1.354 -5.198 10.234 1.00 98.19 117 GLU A CA 1
ATOM 979 C C . GLU A 1 117 ? -2.182 -4.129 9.510 1.00 98.19 117 GLU A C 1
ATOM 981 O O . GLU A 1 117 ? -2.627 -3.170 10.138 1.00 98.19 117 GLU A O 1
ATOM 986 N N . SER A 1 118 ? -2.462 -4.316 8.217 1.00 98.12 118 SER A N 1
ATOM 987 C CA . SER A 1 118 ? -3.339 -3.426 7.446 1.00 98.12 118 SER A CA 1
ATOM 988 C C . SER A 1 118 ? -4.772 -3.470 7.964 1.00 98.12 118 SER A C 1
ATOM 990 O O . SER A 1 118 ? -5.381 -2.425 8.184 1.00 98.12 118 SER A O 1
ATOM 992 N N . ILE A 1 119 ? -5.298 -4.674 8.213 1.00 97.94 119 ILE A N 1
ATOM 993 C CA . ILE A 1 119 ? -6.635 -4.866 8.790 1.00 97.94 119 ILE A CA 1
ATOM 994 C C . ILE A 1 119 ? -6.692 -4.282 10.206 1.00 97.94 119 ILE A C 1
ATOM 996 O O . ILE A 1 119 ? -7.638 -3.566 10.537 1.00 97.94 119 ILE A O 1
ATOM 1000 N N . ARG A 1 120 ? -5.666 -4.532 11.032 1.00 97.62 120 ARG A N 1
ATOM 1001 C CA . ARG A 1 120 ? -5.574 -3.962 12.383 1.00 97.62 120 ARG A CA 1
ATOM 1002 C C . ARG A 1 120 ? -5.621 -2.434 12.344 1.00 97.62 120 ARG A C 1
ATOM 1004 O O . ARG A 1 120 ? -6.458 -1.842 13.022 1.00 97.62 120 ARG A O 1
ATOM 1011 N N . LEU A 1 121 ? -4.781 -1.808 11.516 1.00 97.56 121 LEU A N 1
ATOM 1012 C CA . LEU A 1 121 ? -4.748 -0.354 11.356 1.00 97.56 121 LEU A CA 1
ATOM 1013 C C . LEU A 1 121 ? -6.087 0.190 10.837 1.00 97.56 121 LEU A C 1
ATOM 1015 O O . LEU A 1 121 ? -6.557 1.219 11.317 1.00 97.56 121 LEU A O 1
ATOM 1019 N N . CYS A 1 122 ? -6.729 -0.512 9.899 1.00 97.81 122 CYS A N 1
ATOM 1020 C CA . CYS A 1 122 ? -8.032 -0.125 9.364 1.00 97.81 122 CYS A CA 1
ATOM 1021 C C . CYS A 1 122 ? -9.092 -0.080 10.467 1.00 97.81 122 CYS A C 1
ATOM 1023 O O . CYS A 1 122 ? -9.798 0.918 10.601 1.00 97.81 122 CYS A O 1
ATOM 1025 N N . ASN A 1 123 ? -9.155 -1.118 11.302 1.00 96.44 123 ASN A N 1
ATOM 1026 C CA . ASN A 1 123 ? -10.081 -1.174 12.431 1.00 96.44 123 ASN A CA 1
ATOM 1027 C C . ASN A 1 123 ? -9.791 -0.075 13.463 1.00 96.44 123 ASN A C 1
ATOM 1029 O O . ASN A 1 123 ? -10.717 0.549 13.981 1.00 96.44 123 ASN A O 1
ATOM 1033 N N . GLU A 1 124 ? -8.516 0.196 13.748 1.00 96.12 124 GLU A N 1
ATOM 1034 C CA . GLU A 1 124 ? -8.107 1.261 14.670 1.00 96.12 124 GLU A CA 1
ATOM 1035 C C . GLU A 1 124 ? -8.549 2.641 14.181 1.00 96.12 124 GLU A C 1
ATOM 1037 O O . GLU A 1 124 ? -9.215 3.369 14.921 1.00 96.12 124 GLU A O 1
ATOM 1042 N N . LEU A 1 125 ? -8.235 2.987 12.931 1.00 95.75 125 LEU A N 1
ATOM 1043 C CA . LEU A 1 125 ? -8.593 4.280 12.347 1.00 95.75 125 LEU A CA 1
ATOM 1044 C C . LEU A 1 125 ? -10.110 4.434 12.185 1.00 95.75 125 LEU A C 1
ATOM 1046 O O . LEU A 1 125 ? -10.655 5.494 12.499 1.00 95.75 125 LEU A O 1
ATOM 1050 N N . TYR A 1 126 ? -10.810 3.375 11.768 1.00 94.31 126 TYR A N 1
ATOM 1051 C CA . TYR A 1 126 ? -12.269 3.379 11.662 1.00 94.31 126 TYR A CA 1
ATOM 1052 C C . TYR A 1 126 ? -12.935 3.665 13.014 1.00 94.31 126 TYR A C 1
ATOM 1054 O O . TYR A 1 126 ? -13.777 4.561 13.124 1.00 94.31 126 TYR A O 1
AT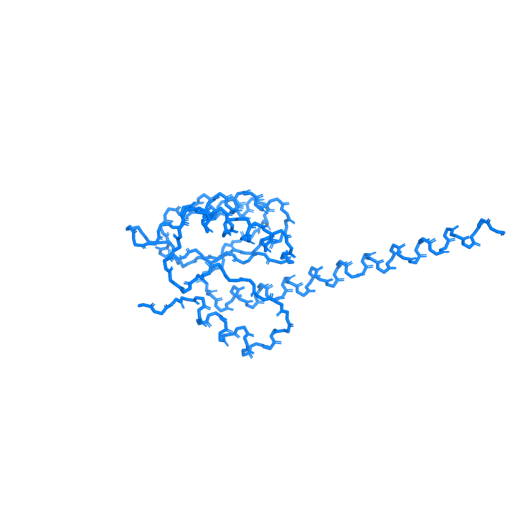OM 1062 N N . ASN A 1 127 ? -12.507 2.964 14.067 1.00 93.25 127 ASN A N 1
ATOM 1063 C CA . ASN A 1 127 ? -13.039 3.167 15.410 1.00 93.25 127 ASN A CA 1
ATOM 1064 C C . ASN A 1 127 ? -12.739 4.582 15.921 1.00 93.25 127 ASN A C 1
ATOM 1066 O O . ASN A 1 127 ? -13.641 5.250 16.423 1.00 93.25 127 ASN A O 1
ATOM 1070 N N . GLN A 1 128 ? -11.511 5.080 15.744 1.00 91.44 128 GLN A N 1
ATOM 1071 C CA . GLN A 1 128 ? -11.139 6.447 16.132 1.00 91.44 128 GLN A CA 1
ATOM 1072 C C . GLN A 1 128 ? -12.012 7.507 15.448 1.00 91.44 128 GLN A C 1
ATOM 1074 O O . GLN A 1 128 ? -12.469 8.444 16.106 1.00 91.44 128 GLN A O 1
ATOM 1079 N N . ASN A 1 129 ? -12.271 7.357 14.148 1.00 87.94 129 ASN A N 1
ATOM 1080 C CA . ASN A 1 129 ? -13.117 8.283 13.399 1.00 87.94 129 ASN A CA 1
ATOM 1081 C C . ASN A 1 129 ? -14.570 8.238 13.884 1.00 87.94 129 ASN A C 1
ATOM 1083 O O . ASN A 1 129 ? -15.164 9.291 14.115 1.00 87.94 129 ASN A O 1
ATOM 1087 N N . LYS A 1 130 ? -15.106 7.038 14.142 1.00 86.75 130 LYS A N 1
ATOM 1088 C CA . LYS A 1 130 ? -16.447 6.863 14.712 1.00 86.75 130 LYS A CA 1
ATOM 1089 C C . LYS A 1 130 ? -16.589 7.561 16.070 1.00 86.75 130 LYS A C 1
ATOM 1091 O O . LYS A 1 130 ? -17.525 8.335 16.259 1.00 86.75 130 LYS A O 1
ATOM 1096 N N . TYR A 1 131 ? -15.626 7.371 16.977 1.00 85.44 131 TYR A N 1
ATOM 1097 C CA . TYR A 1 131 ? -15.632 8.035 18.287 1.00 85.44 131 TYR A CA 1
ATOM 1098 C C . TYR A 1 131 ? -15.602 9.565 18.176 1.00 85.44 131 TYR A C 1
ATOM 1100 O O . TYR A 1 131 ? -16.336 10.237 18.901 1.00 85.44 131 TYR A O 1
ATOM 1108 N N . LYS A 1 132 ? -14.789 10.129 17.270 1.00 83.31 132 LYS A N 1
ATOM 1109 C CA . LYS A 1 132 ? -14.749 11.584 17.031 1.00 83.31 132 LYS A CA 1
ATOM 1110 C C . LYS A 1 132 ? -16.106 12.104 16.557 1.00 83.31 132 LYS A C 1
ATOM 1112 O O . LYS A 1 132 ? -16.639 13.041 17.145 1.00 83.31 132 LYS A O 1
ATOM 1117 N N . THR A 1 133 ? -16.707 11.440 15.568 1.00 83.56 133 THR A N 1
ATOM 1118 C CA . THR A 1 133 ? -18.027 11.814 15.040 1.00 83.56 133 THR A CA 1
ATOM 1119 C C . THR A 1 133 ? -19.115 11.776 16.115 1.00 83.56 133 THR A C 1
ATOM 1121 O O . THR A 1 133 ? -19.960 12.672 16.174 1.00 83.56 133 THR A O 1
ATOM 1124 N N . ASP A 1 134 ? -19.101 10.768 16.988 1.00 85.75 134 ASP A N 1
ATOM 1125 C CA . ASP A 1 134 ? -20.079 10.656 18.071 1.00 85.75 134 ASP A CA 1
ATOM 1126 C C . ASP A 1 134 ? -19.897 11.766 19.121 1.00 85.75 134 ASP A C 1
ATOM 1128 O O . ASP A 1 134 ? -20.885 12.358 19.566 1.00 85.75 134 ASP A O 1
ATOM 1132 N N . GLN A 1 135 ? -18.655 12.133 19.466 1.00 80.00 135 GLN A N 1
ATOM 1133 C CA . GLN A 1 135 ? -18.399 13.267 20.361 1.00 80.00 135 GLN A CA 1
ATOM 1134 C C . GLN A 1 135 ? -18.850 14.606 19.772 1.00 80.00 135 GLN A C 1
ATOM 1136 O O . GLN A 1 135 ? -19.428 15.423 20.495 1.00 80.00 135 GLN A O 1
ATOM 1141 N N . ASP A 1 136 ? -18.632 14.833 18.478 1.00 81.50 136 ASP A N 1
ATOM 1142 C CA . ASP A 1 136 ? -19.046 16.071 17.814 1.00 81.50 136 ASP A CA 1
ATOM 1143 C C . ASP A 1 136 ? -20.575 16.204 17.774 1.00 81.50 136 ASP A C 1
ATOM 1145 O O . ASP A 1 136 ? -21.118 17.277 18.051 1.00 81.50 136 ASP A O 1
ATOM 1149 N N . LYS A 1 137 ? -21.298 15.096 17.553 1.00 79.06 137 LYS A N 1
ATOM 1150 C CA . LYS A 1 137 ? -22.768 15.059 17.658 1.00 79.06 137 LYS A CA 1
ATOM 1151 C C . LYS A 1 137 ? -23.256 15.404 19.068 1.00 79.06 137 LYS A C 1
ATOM 1153 O O . LYS A 1 137 ? -24.194 16.190 19.212 1.00 79.06 137 LYS A O 1
ATOM 1158 N N . VAL A 1 138 ? -22.625 14.849 20.108 1.00 78.81 138 VAL A N 1
ATOM 1159 C CA . VAL A 1 138 ? -22.976 15.139 21.511 1.00 78.81 138 VAL A CA 1
ATOM 1160 C C . VAL A 1 138 ? -22.715 16.608 21.853 1.00 78.81 138 VAL A C 1
ATOM 1162 O O . VAL A 1 138 ? -23.580 17.259 22.443 1.00 78.81 138 VAL A O 1
ATOM 1165 N N . LYS A 1 139 ? -21.563 17.160 21.449 1.00 73.75 139 LYS A N 1
ATOM 1166 C CA . LYS A 1 139 ? -21.252 18.586 21.634 1.00 73.75 139 LYS A CA 1
ATOM 1167 C C . LYS A 1 139 ? -22.299 19.466 20.957 1.00 73.75 139 LYS A C 1
ATOM 1169 O O . LYS A 1 139 ? -22.884 20.313 21.627 1.00 73.75 139 LYS A O 1
ATOM 1174 N N . ASN A 1 140 ? -22.601 19.220 19.682 1.00 69.62 140 ASN A N 1
ATOM 1175 C CA . ASN A 1 140 ? -23.563 20.020 18.920 1.00 69.62 140 ASN A CA 1
ATOM 1176 C C . ASN A 1 140 ? -24.967 20.013 19.543 1.00 69.62 140 ASN A C 1
ATOM 1178 O O . ASN A 1 140 ? -25.590 21.072 19.620 1.00 69.62 140 ASN A O 1
ATOM 1182 N N . LYS A 1 141 ? -25.430 18.869 20.069 1.00 69.69 141 LYS A N 1
ATOM 1183 C CA . LYS A 1 141 ? -26.711 18.761 20.793 1.00 69.69 141 LYS A CA 1
ATOM 1184 C C . LYS A 1 141 ? -26.724 19.568 22.101 1.00 69.69 141 LYS A C 1
ATOM 1186 O O . LYS A 1 141 ? -27.724 20.196 22.439 1.00 69.69 141 LYS A O 1
ATOM 1191 N N . ASN A 1 142 ? -25.607 19.591 22.829 1.00 66.62 142 ASN A N 1
ATOM 1192 C CA . ASN A 1 142 ? -25.482 20.366 24.067 1.00 66.62 142 ASN A CA 1
ATOM 1193 C C . ASN A 1 142 ? -25.429 21.883 23.820 1.00 66.62 142 ASN A C 1
ATOM 1195 O O . ASN A 1 142 ? -25.907 22.640 24.662 1.00 66.62 142 ASN A O 1
ATOM 1199 N N . TYR A 1 143 ? -24.884 22.338 22.685 1.00 59.62 143 TYR A N 1
ATOM 1200 C CA . TYR A 1 143 ? -24.943 23.752 22.286 1.00 59.62 143 TYR A CA 1
ATOM 1201 C C . TYR A 1 143 ? -26.363 24.187 21.907 1.00 59.62 143 TYR A C 1
ATOM 1203 O O . TYR A 1 143 ? -26.774 25.284 22.274 1.00 59.62 143 TYR A O 1
ATOM 1211 N N . THR A 1 144 ? -27.137 23.335 21.227 1.00 62.75 144 THR A N 1
ATOM 1212 C CA . THR A 1 144 ? -28.529 23.660 20.862 1.00 62.75 144 THR A CA 1
ATOM 1213 C C . THR A 1 144 ? -29.440 23.740 22.088 1.00 62.75 144 THR A C 1
ATOM 1215 O O . THR A 1 144 ? -30.269 24.638 22.167 1.00 62.75 144 THR A O 1
ATOM 1218 N N . ASN A 1 145 ? -29.242 22.868 23.081 1.00 61.34 145 ASN A N 1
ATOM 1219 C CA . ASN A 1 145 ? -30.063 22.835 24.299 1.00 61.34 145 ASN A CA 1
ATOM 1220 C C . ASN A 1 145 ? -29.727 23.920 25.343 1.00 61.34 145 ASN A C 1
ATOM 1222 O O . ASN A 1 145 ? -30.476 24.071 26.300 1.00 61.34 145 ASN A O 1
ATOM 1226 N N . LYS A 1 146 ? -28.604 24.641 25.213 1.00 59.56 146 LYS A N 1
ATOM 1227 C CA . LYS A 1 146 ? -28.211 25.727 26.137 1.00 59.56 146 LYS A CA 1
ATOM 1228 C C . LYS A 1 146 ? -28.676 27.121 25.699 1.00 59.56 146 LYS A C 1
ATOM 1230 O O . LYS A 1 146 ? -28.512 28.063 26.464 1.00 59.56 146 LYS A O 1
ATOM 1235 N N . ASN A 1 147 ? -29.228 27.245 24.493 1.00 56.25 147 ASN A N 1
ATOM 1236 C CA . ASN A 1 147 ? -29.667 28.513 23.905 1.00 56.25 147 ASN A CA 1
ATOM 1237 C C . ASN A 1 147 ? -31.206 28.647 23.860 1.00 56.25 147 ASN A C 1
ATOM 1239 O O . ASN A 1 147 ? -31.723 29.348 22.991 1.00 56.25 147 ASN A O 1
ATOM 1243 N N . VAL A 1 148 ? -31.924 27.964 24.761 1.00 48.75 148 VAL A N 1
ATOM 1244 C CA . VAL A 1 148 ? -33.388 28.050 24.938 1.00 48.75 148 VAL A CA 1
ATOM 1245 C C . VAL A 1 148 ? -33.701 28.442 26.372 1.00 48.75 148 VAL A C 1
ATOM 1247 O O . VAL A 1 148 ? -33.064 27.852 27.274 1.00 48.75 148 VAL A O 1
#

Sequence (148 aa):
MKSWRIEAIEKIKKIGFDGIVYIPEYEGFQGRADYVNQAMWEREALTEATVIMFWIPRKIPNMPAFTTNVEFGYWIHTGKIIYGRPDDAEKIKYLDWLYKLEYGKEPINNLDLLLKESIRLCNELYNQNKYKTDQDKVKNKNYTNKNV

Radius of gyration: 18.7 Å; chains: 1; bounding box: 49×45×51 Å

Secondary structure (DSSP, 8-state):
---HHHHHHHHHHHHT--S-------SS---HHHHHHHHHHHHHHHHH-S-EEEE---BTTTB---HHHHHHHHHGGGS-EEEE--TT-TT-HHHHHHHHHHHS-PPB--HHHHHHHHHHHHHHHHHHHHHHHHHHHHHHHHHHHT--